Protein AF-A0A439RAI5-F1 (afdb_monomer_lite)

Foldseek 3Di:
DDAAQAQEEEEAQCCPPDVLNVVVQVVVVVRHHYHYAHPVDPCSVVVLLVSLQRHQEYEYEPPGPPDDDDDPVSVVSNVNHQWYFYADPSHRDDIDGPVND

Secondary structure (DSSP, 8-state):
----S--EEEEES-TTT-HHHHHHHHHHHTTS-EEEEETTSTTHHHHHHHHHTT-SEEEE-TTPSSPPP--HHHHTT-TT--EEEEEETTEEEEEEEGGG-

pLDDT: mean 76.21, std 13.51, range [43.31, 91.44]

Radius of gyration: 12.63 Å; chains: 1; bounding box: 34×32×28 Å

Structure (mmCIF, N/CA/C/O backbone):
data_AF-A0A439RAI5-F1
#
_entry.id   AF-A0A439RAI5-F1
#
loop_
_atom_site.group_PDB
_atom_site.id
_atom_site.type_symbol
_atom_site.label_atom_id
_atom_site.label_alt_id
_atom_site.label_comp_id
_atom_site.label_asym_id
_atom_site.label_entity_id
_atom_site.label_seq_id
_atom_site.pdbx_PDB_ins_code
_atom_site.Cartn_x
_atom_site.Cartn_y
_atom_site.Cartn_z
_atom_site.occupancy
_atom_site.B_iso_or_equiv
_atom_site.auth_seq_id
_atom_site.auth_comp_id
_atom_site.auth_asym_id
_atom_site.auth_atom_id
_atom_site.pdbx_PDB_model_num
ATOM 1 N N . MET A 1 1 ? -18.785 4.997 10.061 1.00 47.53 1 MET A N 1
ATOM 2 C CA . MET A 1 1 ? -17.720 5.087 11.084 1.00 47.53 1 MET A CA 1
ATOM 3 C C . MET A 1 1 ? -16.422 5.384 10.350 1.00 47.53 1 MET A C 1
ATOM 5 O O . MET A 1 1 ? -16.119 4.658 9.415 1.00 47.53 1 MET A O 1
ATOM 9 N N . VAL A 1 2 ? -15.729 6.482 10.664 1.00 58.00 2 VAL A N 1
ATOM 10 C CA . VAL A 1 2 ? -14.431 6.801 10.037 1.00 58.00 2 VAL A CA 1
ATOM 11 C C . VAL A 1 2 ? -13.365 5.999 10.777 1.00 58.00 2 VAL A C 1
ATOM 13 O O . VAL A 1 2 ? -13.327 6.063 12.002 1.00 58.00 2 VAL A O 1
ATOM 16 N N . ALA A 1 3 ? -12.566 5.204 10.063 1.00 64.81 3 ALA A N 1
ATOM 17 C CA . ALA A 1 3 ? -11.527 4.384 10.680 1.00 64.81 3 ALA A CA 1
ATOM 18 C C . ALA A 1 3 ? -10.440 5.261 11.331 1.00 64.81 3 ALA A C 1
ATOM 20 O O . ALA A 1 3 ? -10.061 6.294 10.774 1.00 64.81 3 ALA A O 1
ATOM 21 N N . SER A 1 4 ? -9.956 4.828 12.495 1.00 70.69 4 SER A N 1
ATOM 22 C CA . SER A 1 4 ? -8.907 5.479 13.290 1.00 70.69 4 SER A CA 1
ATOM 23 C C . SER A 1 4 ? -7.797 4.470 13.582 1.00 70.69 4 SER A C 1
ATOM 25 O O . SER A 1 4 ? -8.082 3.277 13.675 1.00 70.69 4 SER A O 1
ATOM 27 N N . ASN A 1 5 ? -6.567 4.948 13.777 1.00 83.75 5 ASN A N 1
ATOM 28 C CA . ASN A 1 5 ? -5.348 4.147 13.956 1.00 83.75 5 ASN A CA 1
ATOM 29 C C . ASN A 1 5 ? -5.059 3.214 12.774 1.00 83.75 5 ASN A C 1
ATOM 31 O O . ASN A 1 5 ? -4.730 2.047 12.961 1.00 83.75 5 ASN A O 1
ATOM 35 N N . LEU A 1 6 ? -5.235 3.733 11.560 1.00 87.31 6 LEU A N 1
ATOM 36 C CA . LEU A 1 6 ? -5.062 2.968 10.336 1.00 87.31 6 LEU A CA 1
ATOM 37 C C . LEU A 1 6 ? -3.590 2.957 9.912 1.00 87.31 6 LEU A C 1
ATOM 39 O O . LEU A 1 6 ? -3.003 4.021 9.714 1.00 87.31 6 LEU A O 1
ATOM 43 N N . ASN A 1 7 ? -3.022 1.768 9.729 1.00 91.44 7 ASN A N 1
ATOM 44 C CA . ASN A 1 7 ? -1.677 1.584 9.195 1.00 91.44 7 ASN A CA 1
ATOM 45 C C . ASN A 1 7 ? -1.742 1.421 7.675 1.00 91.44 7 ASN A C 1
ATOM 47 O O . ASN A 1 7 ? -2.196 0.397 7.161 1.00 91.44 7 ASN A O 1
ATOM 51 N N . SER A 1 8 ? -1.307 2.446 6.950 1.00 89.69 8 SER A N 1
ATOM 52 C CA . SER A 1 8 ? -1.308 2.467 5.487 1.00 89.69 8 SER A CA 1
ATOM 53 C C . SER A 1 8 ? 0.097 2.284 4.939 1.00 89.69 8 SER A C 1
ATOM 55 O O . SER A 1 8 ? 1.027 2.959 5.374 1.00 89.69 8 SER A O 1
ATOM 57 N N . VAL A 1 9 ? 0.239 1.451 3.915 1.00 90.12 9 VAL A N 1
ATOM 58 C CA . VAL A 1 9 ? 1.451 1.375 3.095 1.00 90.12 9 VAL A CA 1
ATOM 59 C C . VAL A 1 9 ? 1.132 1.918 1.712 1.00 90.12 9 VAL A C 1
ATOM 61 O O . VAL A 1 9 ? 0.154 1.510 1.094 1.00 90.12 9 VAL A O 1
ATOM 64 N N . ILE A 1 10 ? 1.951 2.839 1.219 1.00 87.44 10 ILE A N 1
ATOM 65 C CA . ILE A 1 10 ? 1.876 3.373 -0.139 1.00 87.44 10 ILE A CA 1
ATOM 66 C C . ILE A 1 10 ? 3.121 2.918 -0.884 1.00 87.44 10 ILE A C 1
ATOM 68 O O . ILE A 1 10 ? 4.236 3.212 -0.465 1.00 87.44 10 ILE A O 1
ATOM 72 N N . LEU A 1 11 ? 2.936 2.237 -2.005 1.00 86.62 11 LEU A N 1
ATOM 73 C CA . LEU A 1 11 ? 4.003 1.777 -2.878 1.00 86.62 11 LEU A CA 1
ATOM 74 C C . LEU A 1 11 ? 3.985 2.603 -4.163 1.00 86.62 11 LEU A C 1
ATOM 76 O O . LEU A 1 11 ? 2.975 2.620 -4.873 1.00 86.62 11 LEU A O 1
ATOM 80 N N . SER A 1 12 ? 5.082 3.310 -4.448 1.00 82.56 12 SER A N 1
ATOM 81 C CA . SER A 1 12 ? 5.174 4.142 -5.647 1.00 82.56 12 SER A CA 1
ATOM 82 C C . SER A 1 12 ? 6.578 4.266 -6.211 1.00 82.56 12 SER A C 1
ATOM 84 O O . SER A 1 12 ? 7.551 4.344 -5.475 1.00 82.56 12 SER A O 1
ATOM 86 N N . ASP A 1 13 ? 6.705 4.343 -7.529 1.00 79.69 13 ASP A N 1
ATOM 87 C CA . ASP A 1 13 ? 7.952 4.664 -8.234 1.00 79.69 13 ASP A CA 1
ATOM 88 C C . ASP A 1 13 ? 8.257 6.171 -8.255 1.00 79.69 13 ASP A C 1
ATOM 90 O O . ASP A 1 13 ? 9.371 6.583 -8.585 1.00 79.69 13 ASP A O 1
ATOM 94 N N . HIS A 1 14 ? 7.291 6.997 -7.853 1.00 74.38 14 HIS A N 1
ATOM 95 C CA . HIS A 1 14 ? 7.317 8.452 -7.941 1.00 74.38 14 HIS A CA 1
ATOM 96 C C . HIS A 1 14 ? 6.698 9.155 -6.710 1.00 74.38 14 HIS A C 1
ATOM 98 O O . HIS A 1 14 ? 5.943 10.124 -6.862 1.00 74.38 14 HIS A O 1
ATOM 104 N N . PRO A 1 15 ? 7.038 8.748 -5.468 1.00 63.56 15 PRO A N 1
ATOM 105 C CA . PRO A 1 15 ? 6.298 9.151 -4.267 1.00 63.56 15 PRO A CA 1
ATOM 106 C C . PRO A 1 15 ? 6.315 10.664 -3.989 1.00 63.56 15 PRO A C 1
ATOM 108 O O . PRO A 1 15 ? 5.394 11.193 -3.373 1.00 63.56 15 PRO A O 1
ATOM 111 N N . LEU A 1 16 ? 7.340 11.383 -4.464 1.00 62.66 16 LEU A N 1
ATOM 112 C CA . LEU A 1 16 ? 7.512 12.824 -4.232 1.00 62.66 16 LEU A CA 1
ATOM 113 C C . LEU A 1 16 ? 7.091 13.709 -5.414 1.00 62.66 16 LEU A C 1
ATOM 115 O O . LEU A 1 16 ? 6.916 14.916 -5.235 1.00 62.66 16 LEU A O 1
ATOM 119 N N . SER A 1 17 ? 6.939 13.143 -6.613 1.00 61.56 17 SER A N 1
ATOM 120 C CA . SER A 1 17 ? 6.614 13.906 -7.828 1.00 61.56 17 SER A CA 1
ATOM 121 C C . SER A 1 17 ? 5.115 14.013 -8.097 1.00 61.56 17 SER A C 1
ATOM 123 O O . SER A 1 17 ? 4.702 14.863 -8.880 1.00 61.56 17 SER A O 1
ATOM 125 N N . LEU A 1 18 ? 4.292 13.194 -7.438 1.00 66.06 18 LEU A N 1
ATOM 126 C CA . LEU A 1 18 ? 2.843 13.209 -7.612 1.00 66.06 18 LEU A CA 1
ATOM 127 C C . LEU A 1 18 ? 2.174 13.879 -6.406 1.00 66.06 18 LEU A C 1
ATOM 129 O O . LEU A 1 18 ? 2.029 13.285 -5.340 1.00 66.06 18 LEU A O 1
ATOM 133 N N . GLU A 1 19 ? 1.722 15.123 -6.587 1.00 68.00 19 GLU A N 1
ATOM 134 C CA . GLU A 1 19 ? 0.997 15.905 -5.566 1.00 68.00 19 GLU A CA 1
ATOM 135 C C . GLU A 1 19 ? -0.210 15.158 -4.973 1.00 68.00 19 GLU A C 1
ATOM 137 O O . GLU A 1 19 ? -0.555 15.330 -3.806 1.00 68.00 19 GLU A O 1
ATOM 142 N N . TRP A 1 20 ? -0.832 14.273 -5.749 1.00 64.75 20 TRP A N 1
ATOM 143 C CA . TRP A 1 20 ? -1.944 13.441 -5.296 1.00 64.75 20 TRP A CA 1
ATOM 144 C C . TRP A 1 20 ? -1.524 12.364 -4.296 1.00 64.75 20 TRP A C 1
ATOM 146 O O . TRP A 1 20 ? -2.264 12.121 -3.346 1.00 64.75 20 TRP A O 1
ATOM 156 N N . ILE A 1 21 ? -0.333 11.772 -4.455 1.00 70.12 21 ILE A N 1
ATOM 157 C CA . ILE A 1 21 ? 0.216 10.819 -3.481 1.00 70.12 21 ILE A CA 1
ATOM 158 C C . ILE A 1 21 ? 0.481 11.540 -2.163 1.00 70.12 21 ILE A C 1
ATOM 160 O O . ILE A 1 21 ? 0.066 11.051 -1.119 1.00 70.12 21 ILE A O 1
ATOM 164 N N . LYS A 1 22 ? 1.056 12.749 -2.207 1.00 72.81 22 LYS A N 1
ATOM 165 C CA . LYS A 1 22 ? 1.258 13.573 -1.003 1.00 72.81 22 LYS A CA 1
ATOM 166 C C . LYS A 1 22 ? -0.057 13.916 -0.312 1.00 72.81 22 LYS A C 1
ATOM 168 O O . LYS A 1 22 ? -0.162 13.794 0.901 1.00 72.81 22 LYS A O 1
ATOM 173 N N . ARG A 1 23 ? -1.075 14.328 -1.074 1.00 73.88 23 ARG A N 1
ATOM 174 C CA . ARG A 1 23 ? -2.407 14.645 -0.529 1.00 73.88 23 ARG A CA 1
ATOM 175 C C . ARG A 1 23 ? -3.098 13.416 0.059 1.00 73.88 23 ARG A C 1
ATOM 177 O O . ARG A 1 23 ? -3.708 13.520 1.118 1.00 73.88 23 ARG A O 1
ATOM 184 N N . GLY A 1 24 ? -3.001 12.270 -0.615 1.00 76.94 24 GLY A N 1
ATOM 185 C CA . GLY A 1 24 ? -3.526 10.996 -0.130 1.00 76.94 24 GLY A CA 1
ATOM 186 C C . GLY A 1 24 ? -2.824 10.541 1.147 1.00 76.94 24 GLY A C 1
ATOM 187 O O . GLY A 1 24 ? -3.495 10.233 2.126 1.00 76.94 24 GLY A O 1
ATOM 188 N N . ALA A 1 25 ? -1.491 10.585 1.167 1.00 77.12 25 ALA A N 1
ATOM 189 C CA . ALA A 1 25 ? -0.681 10.283 2.343 1.00 77.12 25 ALA A CA 1
ATOM 190 C C . ALA A 1 25 ? -1.032 11.207 3.515 1.00 77.12 25 ALA A C 1
ATOM 192 O O . ALA A 1 25 ? -1.384 10.713 4.577 1.00 77.12 25 ALA A O 1
ATOM 193 N N . ALA A 1 26 ? -1.076 12.526 3.299 1.00 80.69 26 ALA A N 1
ATOM 194 C CA . ALA A 1 26 ? -1.443 13.492 4.336 1.00 80.69 26 ALA A CA 1
ATOM 195 C C . ALA A 1 26 ? -2.843 13.229 4.914 1.00 80.69 26 ALA A C 1
ATOM 197 O O . ALA A 1 26 ? -3.062 13.371 6.115 1.00 80.69 26 ALA A O 1
ATOM 198 N N . LEU A 1 27 ? -3.805 12.815 4.080 1.00 81.56 27 LEU A N 1
ATOM 199 C CA . LEU A 1 27 ? -5.132 12.426 4.556 1.00 81.56 27 LEU A CA 1
ATOM 200 C C . LEU A 1 27 ? -5.071 11.172 5.439 1.00 81.56 27 LEU A C 1
ATOM 202 O O . LEU A 1 27 ? -5.721 11.142 6.485 1.00 81.56 27 LEU A O 1
ATOM 206 N N . LEU A 1 28 ? -4.311 10.153 5.037 1.00 82.12 28 LEU A N 1
ATOM 207 C CA . LEU A 1 28 ? -4.157 8.900 5.783 1.00 82.12 28 LEU A CA 1
ATOM 208 C C . LEU A 1 28 ? -3.371 9.093 7.084 1.00 82.12 28 LEU A C 1
ATOM 210 O O . LEU A 1 28 ? -3.727 8.498 8.097 1.00 82.12 28 LEU A O 1
ATOM 214 N N . GLU A 1 29 ? -2.400 10.002 7.103 1.00 84.25 29 GLU A N 1
ATOM 215 C CA . GLU A 1 29 ? -1.684 10.430 8.309 1.00 84.25 29 GLU A CA 1
ATOM 216 C C . GLU A 1 29 ? -2.631 11.040 9.354 1.00 84.25 29 GLU A C 1
ATOM 218 O O . GLU A 1 29 ? -2.436 10.854 10.552 1.00 84.25 29 GLU A O 1
ATOM 223 N N . THR A 1 30 ? -3.734 11.684 8.940 1.00 83.94 30 THR A N 1
ATOM 224 C CA . THR A 1 30 ? -4.773 12.125 9.899 1.00 83.94 30 THR A CA 1
ATOM 225 C C . THR A 1 30 ? -5.557 10.969 10.532 1.00 83.94 30 THR A C 1
ATOM 227 O O . THR A 1 30 ? -6.332 11.192 11.466 1.00 83.94 30 THR A O 1
ATOM 230 N N . LYS A 1 31 ? -5.423 9.749 9.997 1.00 85.12 31 LYS A N 1
ATOM 231 C CA . LYS A 1 31 ? -6.140 8.539 10.426 1.00 85.12 31 LYS A CA 1
ATOM 232 C C . LYS A 1 31 ? -5.237 7.514 11.099 1.00 85.12 31 LYS A C 1
ATOM 234 O O . LYS A 1 31 ? -5.775 6.617 11.742 1.00 85.12 31 LYS A O 1
ATOM 239 N N . GLY A 1 32 ? -3.917 7.641 11.000 1.00 88.12 32 GLY A N 1
ATOM 240 C CA . GLY A 1 32 ? -2.954 6.732 11.611 1.00 88.12 32 GLY A CA 1
ATOM 241 C C . GLY A 1 32 ? -1.567 6.862 10.989 1.00 88.12 32 GLY A C 1
ATOM 242 O O . GLY A 1 32 ? -1.165 7.941 10.561 1.00 88.12 32 GLY A O 1
ATOM 243 N N . THR A 1 33 ? -0.822 5.762 10.955 1.00 89.62 33 THR A N 1
ATOM 244 C CA . THR A 1 33 ? 0.538 5.737 10.414 1.00 89.62 33 THR A CA 1
ATOM 245 C C . THR A 1 33 ? 0.506 5.461 8.916 1.00 89.62 33 THR A C 1
ATOM 247 O O . THR A 1 33 ? -0.166 4.541 8.461 1.00 89.62 33 THR A O 1
ATOM 250 N N . THR A 1 34 ? 1.260 6.240 8.140 1.00 88.94 34 THR A N 1
ATOM 251 C CA . THR A 1 34 ? 1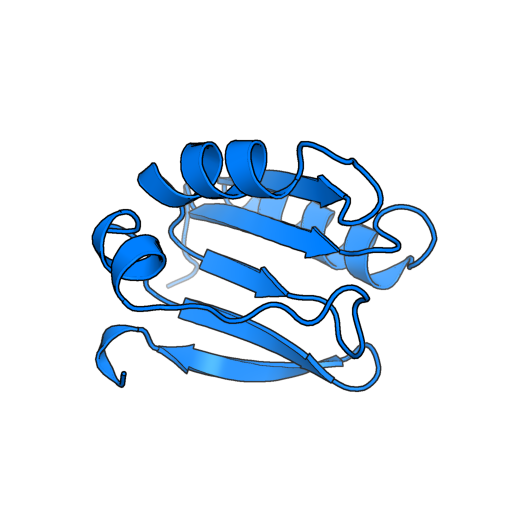.428 6.013 6.701 1.00 88.94 34 THR A CA 1
ATOM 252 C C . THR A 1 34 ? 2.902 5.819 6.372 1.00 88.94 34 THR A C 1
ATOM 254 O O . THR A 1 34 ? 3.729 6.678 6.668 1.00 88.94 34 THR A O 1
ATOM 257 N N . THR A 1 35 ? 3.231 4.701 5.733 1.00 90.00 35 THR A N 1
ATOM 258 C CA . THR A 1 35 ? 4.576 4.384 5.248 1.00 90.00 35 THR A CA 1
ATOM 259 C C . THR A 1 35 ? 4.582 4.463 3.731 1.00 90.00 35 THR A C 1
ATOM 261 O O . THR A 1 35 ? 3.842 3.741 3.071 1.00 90.00 35 THR A O 1
ATOM 264 N N . THR A 1 36 ? 5.420 5.329 3.162 1.00 87.62 36 THR A N 1
ATOM 265 C CA . THR A 1 36 ? 5.579 5.431 1.705 1.00 87.62 36 THR A CA 1
ATOM 266 C C . THR A 1 36 ? 6.887 4.778 1.278 1.00 87.62 36 THR A C 1
ATOM 268 O O . THR A 1 36 ? 7.955 5.188 1.725 1.00 87.62 36 THR A O 1
ATOM 271 N N . ILE A 1 37 ? 6.802 3.782 0.400 1.00 88.50 37 ILE A N 1
ATOM 272 C CA . ILE A 1 37 ? 7.922 2.993 -0.110 1.00 88.50 37 ILE A CA 1
ATOM 273 C C . ILE A 1 37 ? 8.159 3.364 -1.571 1.00 88.50 37 ILE A C 1
ATOM 275 O O . ILE A 1 37 ? 7.239 3.356 -2.394 1.00 88.50 37 ILE A O 1
ATOM 279 N N . SER A 1 38 ? 9.413 3.682 -1.889 1.00 86.81 38 SER A N 1
ATOM 280 C CA . SER A 1 38 ? 9.838 4.019 -3.245 1.00 86.81 38 SER A CA 1
ATOM 281 C C . SER A 1 38 ? 10.255 2.768 -4.013 1.00 86.81 38 SER A C 1
ATOM 283 O O . SER A 1 38 ? 11.225 2.121 -3.634 1.00 86.81 38 SER A O 1
ATOM 285 N N . LEU A 1 39 ? 9.617 2.471 -5.144 1.00 85.38 39 LEU A N 1
ATOM 286 C CA . LEU A 1 39 ? 9.993 1.352 -6.024 1.00 85.38 39 LEU A CA 1
ATOM 287 C C . LEU A 1 39 ? 11.333 1.554 -6.736 1.00 85.38 39 LEU A C 1
ATOM 289 O O . LEU A 1 39 ? 11.920 0.606 -7.250 1.00 85.38 39 LEU A O 1
ATOM 293 N N . ARG A 1 40 ? 11.851 2.786 -6.736 1.00 84.12 40 ARG A N 1
ATOM 294 C CA . ARG A 1 40 ? 13.208 3.083 -7.213 1.00 84.12 40 ARG A CA 1
ATOM 295 C C . ARG A 1 40 ? 14.285 2.638 -6.226 1.00 84.12 40 ARG A C 1
ATOM 297 O O . ARG A 1 40 ? 15.457 2.619 -6.592 1.00 84.12 40 ARG A O 1
ATOM 304 N N . ASN A 1 41 ? 13.915 2.339 -4.981 1.00 84.94 41 ASN A N 1
ATOM 305 C CA . ASN A 1 41 ? 14.846 1.852 -3.977 1.00 84.94 41 ASN A CA 1
ATOM 306 C C . ASN A 1 41 ? 15.121 0.355 -4.207 1.00 84.94 41 ASN A C 1
ATOM 308 O O . ASN A 1 41 ? 14.174 -0.420 -4.163 1.00 84.94 41 ASN A O 1
ATOM 312 N N . PRO A 1 42 ? 16.373 -0.098 -4.399 1.00 86.88 42 PRO A N 1
ATOM 313 C CA . PRO A 1 42 ? 16.676 -1.519 -4.586 1.00 86.88 42 PRO A CA 1
ATOM 314 C C . PRO A 1 42 ? 16.161 -2.436 -3.463 1.00 86.88 42 PRO A C 1
ATOM 316 O O . PRO A 1 42 ? 15.865 -3.598 -3.728 1.00 86.88 42 PRO A O 1
ATOM 319 N N . SER A 1 43 ? 16.021 -1.922 -2.235 1.00 90.38 43 SER A N 1
ATOM 320 C CA . SER A 1 43 ? 15.495 -2.656 -1.073 1.00 90.38 43 SER A CA 1
ATOM 321 C C . SER A 1 43 ? 13.976 -2.558 -0.896 1.00 90.38 43 SER A C 1
ATOM 323 O O .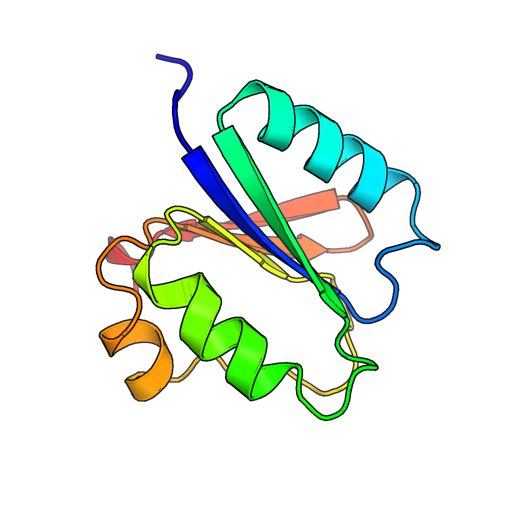 SER A 1 43 ? 13.458 -3.001 0.130 1.00 90.38 43 SER A O 1
ATO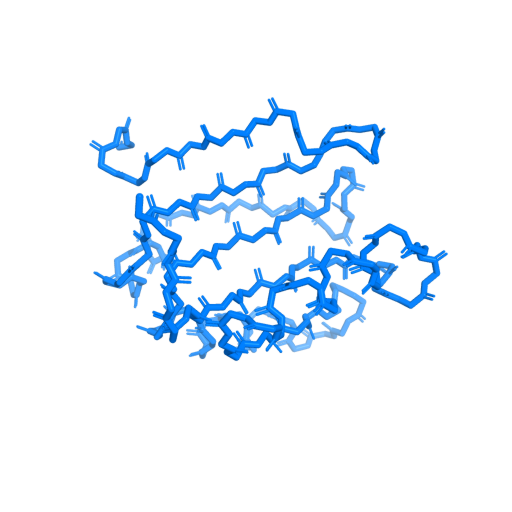M 325 N N . TRP A 1 44 ? 13.234 -2.011 -1.870 1.00 89.06 44 TRP A N 1
ATOM 326 C CA . TRP A 1 44 ? 11.789 -1.766 -1.737 1.0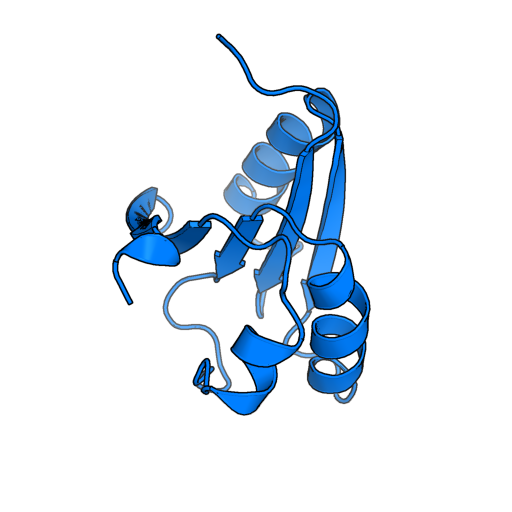0 89.06 44 TRP A CA 1
ATOM 327 C C . TRP A 1 44 ? 11.004 -3.017 -1.331 1.00 89.06 44 TRP A C 1
ATOM 329 O O . TRP A 1 44 ? 10.018 -2.921 -0.605 1.00 89.06 44 TRP A O 1
ATOM 339 N N . ARG A 1 45 ? 11.434 -4.198 -1.793 1.00 87.94 45 ARG A N 1
ATOM 340 C CA . ARG A 1 45 ? 10.742 -5.461 -1.524 1.00 87.94 45 ARG A CA 1
ATOM 341 C C . ARG A 1 45 ? 10.870 -5.872 -0.059 1.00 87.94 45 ARG A C 1
ATOM 343 O O . ARG A 1 45 ? 9.880 -6.296 0.528 1.00 87.94 45 ARG A O 1
ATOM 350 N N . ASP A 1 46 ? 12.046 -5.700 0.538 1.00 90.12 46 ASP A N 1
ATOM 351 C CA . ASP A 1 46 ? 12.272 -5.998 1.956 1.00 90.12 46 ASP A CA 1
ATOM 352 C C . ASP A 1 46 ? 11.539 -4.994 2.854 1.00 90.12 46 ASP A C 1
ATOM 354 O O . ASP A 1 46 ? 10.910 -5.379 3.841 1.00 90.12 46 ASP A O 1
ATOM 358 N N . GLU A 1 47 ? 11.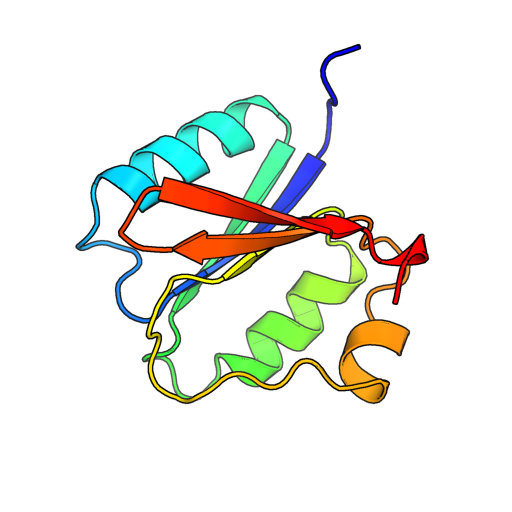541 -3.713 2.471 1.00 91.38 47 GLU A N 1
ATOM 359 C CA . GLU A 1 47 ? 10.757 -2.668 3.142 1.00 91.38 47 GLU A CA 1
ATOM 360 C C . GLU A 1 47 ? 9.259 -2.968 3.094 1.00 91.38 47 GLU A C 1
ATOM 362 O O . GLU A 1 47 ? 8.576 -2.854 4.112 1.00 91.38 47 GLU A O 1
ATOM 367 N N . LEU A 1 48 ? 8.755 -3.405 1.937 1.00 90.00 48 LEU A N 1
ATOM 368 C CA . LEU A 1 48 ? 7.356 -3.780 1.766 1.00 90.00 48 LEU A CA 1
ATOM 369 C C . LEU A 1 48 ? 7.002 -4.975 2.649 1.00 90.00 48 LEU A C 1
ATOM 371 O O . LEU A 1 48 ? 6.005 -4.926 3.361 1.00 90.00 48 LEU A O 1
ATOM 375 N N . LEU A 1 49 ? 7.826 -6.026 2.644 1.00 89.19 49 LEU A N 1
ATOM 376 C CA . LEU A 1 49 ? 7.600 -7.213 3.472 1.00 89.19 49 LEU A CA 1
ATOM 377 C C . LEU A 1 49 ? 7.581 -6.882 4.967 1.00 89.19 49 LEU A C 1
ATOM 379 O O . LEU A 1 49 ? 6.779 -7.456 5.698 1.00 89.19 49 LEU A O 1
ATOM 383 N N . SER A 1 50 ? 8.443 -5.967 5.412 1.00 90.62 50 SER A N 1
ATOM 384 C CA . SER A 1 50 ? 8.472 -5.498 6.800 1.00 90.62 50 SER A CA 1
ATOM 385 C C . SER A 1 50 ? 7.223 -4.680 7.147 1.00 90.62 50 SER A C 1
ATOM 387 O O . SER A 1 50 ? 6.565 -4.939 8.151 1.00 90.62 50 SER A O 1
ATOM 389 N N . ALA A 1 51 ? 6.848 -3.732 6.284 1.00 91.06 51 ALA A N 1
ATOM 390 C CA . ALA A 1 51 ? 5.713 -2.843 6.521 1.00 91.06 51 ALA A CA 1
ATOM 391 C C . ALA A 1 51 ? 4.353 -3.562 6.447 1.00 91.06 51 ALA A C 1
ATOM 393 O O . ALA A 1 51 ? 3.412 -3.173 7.137 1.00 91.06 51 ALA A O 1
ATOM 394 N N . LEU A 1 52 ? 4.240 -4.616 5.632 1.00 89.62 52 LEU A N 1
ATOM 395 C CA . LEU A 1 52 ? 2.989 -5.353 5.435 1.00 89.62 52 LEU A CA 1
ATOM 396 C C . LEU A 1 52 ? 2.517 -6.134 6.661 1.00 89.62 52 LEU A C 1
ATOM 398 O O . LEU A 1 52 ? 1.318 -6.376 6.770 1.00 89.62 52 LEU A O 1
ATOM 402 N N . VAL A 1 53 ? 3.418 -6.495 7.580 1.00 90.19 53 VAL A N 1
ATOM 403 C CA . VAL A 1 53 ? 3.078 -7.262 8.795 1.00 90.19 53 VAL A CA 1
ATOM 404 C C . VAL A 1 53 ? 1.968 -6.576 9.596 1.00 90.19 53 VAL A C 1
ATOM 406 O O . VAL A 1 53 ? 1.045 -7.234 10.076 1.00 90.19 53 VAL A O 1
ATOM 409 N N . ASP A 1 54 ? 2.030 -5.247 9.674 1.00 90.25 54 ASP A N 1
ATOM 410 C CA . ASP A 1 54 ? 1.115 -4.424 10.463 1.00 90.25 54 ASP A CA 1
ATOM 411 C C . ASP A 1 54 ? 0.180 -3.551 9.615 1.00 90.25 54 ASP A C 1
ATOM 413 O O . ASP A 1 54 ? -0.564 -2.737 10.172 1.00 90.25 54 ASP A O 1
ATOM 417 N N . ALA A 1 55 ? 0.211 -3.692 8.287 1.00 90.94 55 ALA A N 1
ATOM 418 C CA . ALA A 1 55 ? -0.569 -2.866 7.374 1.00 90.94 55 ALA A CA 1
ATOM 419 C C . ALA A 1 55 ? -2.050 -3.264 7.380 1.00 90.94 55 ALA A C 1
ATOM 421 O O . ALA A 1 55 ? -2.393 -4.425 7.174 1.00 90.94 55 ALA A O 1
ATOM 422 N N . ASP A 1 56 ? -2.940 -2.285 7.545 1.00 90.00 56 ASP A N 1
ATOM 423 C CA . ASP A 1 56 ? -4.380 -2.466 7.351 1.00 90.00 56 ASP A CA 1
ATOM 424 C C . ASP A 1 56 ? -4.775 -2.222 5.881 1.00 90.00 56 ASP A C 1
ATOM 426 O O . ASP A 1 56 ? -5.732 -2.822 5.381 1.00 90.00 56 ASP A O 1
ATOM 430 N N . ILE A 1 57 ? -4.047 -1.339 5.180 1.00 88.50 57 ILE A N 1
ATOM 431 C CA . ILE A 1 57 ? -4.283 -0.984 3.773 1.00 88.50 57 ILE A CA 1
ATOM 432 C C . ILE A 1 57 ? -2.956 -0.901 3.011 1.00 88.50 57 ILE A C 1
ATOM 434 O O . ILE A 1 57 ? -2.004 -0.272 3.472 1.00 88.50 57 ILE A O 1
ATOM 438 N N . LEU A 1 58 ? -2.934 -1.463 1.801 1.00 88.38 58 LEU A N 1
ATOM 439 C CA . LEU A 1 58 ? -1.866 -1.284 0.819 1.00 88.38 58 LEU A CA 1
ATOM 440 C C . LEU A 1 58 ? -2.401 -0.477 -0.364 1.00 88.38 58 LEU A C 1
ATOM 442 O O . LEU A 1 58 ? -3.412 -0.839 -0.959 1.00 88.38 58 LEU A O 1
ATOM 446 N N . LEU A 1 59 ? -1.717 0.600 -0.728 1.00 84.75 59 LEU A N 1
ATOM 447 C CA . LEU A 1 59 ? -2.024 1.427 -1.888 1.00 84.75 59 LEU A CA 1
ATOM 448 C C . LEU A 1 59 ? -0.878 1.336 -2.891 1.00 84.75 59 LEU A C 1
ATOM 450 O O . LEU A 1 59 ? 0.268 1.600 -2.540 1.00 84.75 59 LEU A O 1
ATOM 454 N N . VAL A 1 60 ? -1.184 0.995 -4.139 1.00 81.38 60 VAL A N 1
ATOM 455 C CA . VAL A 1 60 ? -0.191 0.841 -5.210 1.00 81.38 60 VAL A CA 1
ATOM 456 C C . VAL A 1 60 ? -0.438 1.889 -6.298 1.00 81.38 60 VAL A C 1
ATOM 458 O O . VAL A 1 60 ? -1.578 2.072 -6.752 1.00 81.38 60 VAL A O 1
ATOM 461 N N . SER A 1 61 ? 0.612 2.613 -6.708 1.00 74.50 61 SER A N 1
ATOM 462 C CA . SER A 1 61 ? 0.499 3.575 -7.814 1.00 74.50 61 SER A CA 1
ATOM 463 C C . SER A 1 61 ? 0.244 2.885 -9.167 1.00 74.50 61 SER A C 1
ATOM 465 O O . SER A 1 61 ? 0.650 1.732 -9.354 1.00 74.50 61 SER A O 1
ATOM 467 N N . PRO A 1 62 ? -0.427 3.549 -10.128 1.00 62.84 62 PRO A N 1
ATOM 468 C CA . PRO A 1 62 ? -0.703 2.960 -11.431 1.00 62.84 62 PRO A CA 1
ATOM 469 C C . PRO A 1 62 ? 0.588 2.895 -12.245 1.00 62.84 62 PRO A C 1
ATOM 471 O O . PRO A 1 62 ? 1.423 3.788 -12.125 1.00 62.84 62 PRO A O 1
ATOM 474 N N . TRP A 1 63 ? 0.713 1.903 -13.131 1.00 61.88 63 TRP A N 1
ATOM 475 C CA . TRP A 1 63 ? 1.816 1.827 -14.110 1.00 61.88 63 TRP A CA 1
ATOM 476 C C . TRP A 1 63 ? 3.215 1.902 -13.490 1.00 61.88 63 TRP A C 1
ATOM 478 O O . TRP A 1 63 ? 4.175 2.303 -14.145 1.00 61.88 63 TRP A O 1
ATOM 488 N N . SER A 1 64 ? 3.307 1.522 -12.218 1.00 64.81 64 SER A N 1
ATOM 489 C CA . SER A 1 64 ? 4.551 1.540 -11.479 1.00 64.81 64 SER A CA 1
ATOM 490 C C . SER A 1 64 ? 5.508 0.526 -12.078 1.00 64.81 64 SER A C 1
ATOM 492 O O . SER A 1 64 ? 5.138 -0.634 -12.252 1.00 64.81 64 SER A O 1
ATOM 494 N N . LEU A 1 65 ? 6.739 0.948 -12.352 1.00 62.97 65 LEU A N 1
ATOM 495 C CA . LEU A 1 65 ? 7.820 0.028 -12.682 1.00 62.97 65 LEU A CA 1
ATOM 496 C C . LEU A 1 65 ? 8.717 -0.174 -11.451 1.00 62.97 65 LEU A C 1
ATOM 498 O O . LEU A 1 65 ? 9.099 0.811 -10.811 1.00 62.97 65 LEU A O 1
ATOM 502 N N . PRO A 1 66 ? 9.097 -1.424 -11.122 1.00 68.81 66 PRO A N 1
ATOM 503 C CA . PRO A 1 66 ? 8.767 -2.674 -11.822 1.00 68.81 66 PRO A CA 1
ATOM 504 C C . PRO A 1 66 ? 7.319 -3.144 -11.589 1.00 68.81 66 PRO A C 1
ATOM 506 O O . PRO A 1 66 ? 6.693 -2.732 -10.616 1.00 68.81 66 PRO A O 1
ATOM 509 N N . ASP A 1 67 ? 6.830 -4.054 -12.444 1.00 69.00 67 ASP A N 1
ATOM 510 C CA . ASP A 1 67 ? 5.547 -4.737 -12.233 1.00 69.00 67 ASP A CA 1
ATOM 511 C C . ASP A 1 67 ? 5.531 -5.424 -10.861 1.00 69.00 67 ASP A C 1
ATOM 513 O O . ASP A 1 67 ? 6.402 -6.236 -10.526 1.00 69.00 67 ASP A O 1
ATOM 517 N N . ILE A 1 68 ? 4.517 -5.107 -10.059 1.00 72.94 68 ILE A N 1
ATOM 518 C CA . ILE A 1 68 ? 4.340 -5.676 -8.725 1.00 72.94 68 ILE A CA 1
ATOM 519 C C . ILE A 1 68 ? 3.312 -6.793 -8.816 1.00 72.94 68 ILE A C 1
ATOM 521 O O . ILE A 1 68 ? 2.138 -6.558 -9.090 1.00 72.94 68 ILE A O 1
ATOM 525 N N . THR A 1 69 ? 3.750 -8.016 -8.533 1.00 75.25 69 THR A N 1
ATOM 526 C CA . THR A 1 69 ? 2.845 -9.145 -8.304 1.00 75.25 69 THR A CA 1
ATOM 527 C C . THR A 1 69 ? 2.686 -9.340 -6.802 1.00 75.25 69 THR A C 1
ATOM 529 O O . THR A 1 69 ? 3.676 -9.558 -6.101 1.00 75.25 69 THR A O 1
ATOM 532 N N . LEU A 1 70 ? 1.450 -9.244 -6.311 1.00 75.00 70 LEU A N 1
ATOM 533 C CA . LEU A 1 70 ? 1.097 -9.626 -4.946 1.00 75.00 70 LEU A CA 1
ATOM 534 C C . LEU A 1 70 ? 0.780 -11.124 -4.961 1.00 75.00 70 LEU A C 1
ATOM 536 O O . LEU A 1 70 ? -0.275 -11.530 -5.440 1.00 75.00 70 LEU A O 1
ATOM 540 N N . ASP A 1 71 ? 1.737 -11.936 -4.522 1.00 79.38 71 ASP A N 1
ATOM 541 C CA . ASP A 1 71 ? 1.602 -13.391 -4.442 1.00 79.38 71 ASP A CA 1
ATOM 542 C C . ASP A 1 71 ? 1.089 -13.845 -3.064 1.00 79.38 71 ASP A C 1
ATOM 544 O O . ASP A 1 71 ? 1.039 -13.069 -2.105 1.00 79.38 71 ASP A O 1
ATOM 548 N N . HIS A 1 72 ? 0.707 -15.122 -2.957 1.00 76.06 72 HIS A N 1
ATOM 549 C CA .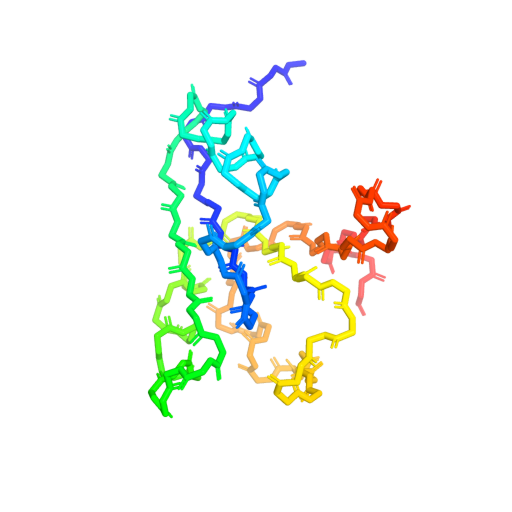 HIS A 1 72 ? 0.220 -15.695 -1.699 1.00 76.06 72 HIS A CA 1
ATOM 550 C C . HIS A 1 72 ? 1.236 -15.565 -0.561 1.00 76.06 72 HIS A C 1
ATOM 552 O O . HIS A 1 72 ? 0.856 -15.219 0.547 1.00 76.06 72 HIS A O 1
ATOM 558 N N . ALA A 1 73 ? 2.532 -15.750 -0.827 1.00 77.75 73 ALA A N 1
ATOM 559 C CA . ALA A 1 73 ? 3.560 -15.673 0.212 1.00 77.75 73 ALA A CA 1
ATOM 560 C C . ALA A 1 73 ? 3.663 -14.273 0.844 1.00 77.75 73 ALA A C 1
ATOM 562 O O . ALA A 1 73 ? 3.983 -14.139 2.029 1.00 77.75 73 ALA A O 1
ATOM 563 N N . LEU A 1 74 ? 3.409 -13.228 0.056 1.00 78.25 74 LEU A N 1
ATOM 564 C CA . LEU A 1 74 ? 3.366 -11.848 0.519 1.00 78.25 74 LEU A CA 1
ATOM 565 C C . LEU A 1 74 ? 2.061 -11.540 1.268 1.00 78.25 74 LEU A C 1
ATOM 567 O O . LEU A 1 74 ? 2.110 -10.878 2.305 1.00 78.25 74 LEU A O 1
ATOM 571 N N . LEU A 1 75 ? 0.923 -12.056 0.797 1.00 80.31 75 LEU A N 1
ATOM 572 C CA . LEU A 1 75 ? -0.375 -11.895 1.466 1.00 80.31 75 LEU A CA 1
ATOM 573 C C . LEU A 1 75 ? -0.461 -12.667 2.792 1.00 80.31 75 LEU A C 1
ATOM 575 O O . LEU A 1 75 ? -0.981 -12.129 3.765 1.00 80.31 75 LEU A O 1
ATOM 579 N N . ASP A 1 76 ? 0.137 -13.857 2.881 1.00 83.12 76 ASP A N 1
ATOM 580 C CA . ASP A 1 76 ? 0.183 -14.678 4.101 1.00 83.12 76 ASP A CA 1
ATOM 581 C C . ASP A 1 76 ? 0.884 -13.956 5.264 1.00 83.12 76 ASP A C 1
ATOM 583 O O . ASP A 1 76 ? 0.599 -14.196 6.438 1.00 83.12 76 ASP A O 1
ATOM 587 N N . ARG A 1 77 ? 1.810 -13.043 4.948 1.00 81.06 77 ARG A N 1
ATOM 588 C CA . ARG A 1 77 ? 2.511 -12.209 5.938 1.00 81.06 77 ARG A CA 1
ATOM 589 C C . ARG A 1 77 ? 1.716 -10.973 6.347 1.00 81.06 77 ARG A C 1
ATOM 591 O O . ARG A 1 77 ? 2.001 -10.392 7.391 1.00 81.06 77 ARG A O 1
ATOM 598 N N . ALA A 1 78 ? 0.719 -10.588 5.561 1.00 86.69 78 ALA A N 1
ATOM 599 C CA . ALA A 1 78 ? -0.074 -9.384 5.742 1.00 86.69 78 ALA A CA 1
ATOM 600 C C . ALA A 1 78 ? -1.385 -9.696 6.486 1.00 86.69 78 ALA A C 1
ATOM 602 O O . ALA A 1 78 ? -2.476 -9.381 6.023 1.00 86.69 78 ALA A O 1
ATOM 603 N N . SER A 1 79 ? -1.282 -10.326 7.664 1.00 85.00 79 SER A N 1
ATOM 604 C CA . SER A 1 79 ? -2.436 -10.869 8.413 1.00 85.00 79 SER A CA 1
ATOM 605 C C . SER A 1 79 ? -3.502 -9.834 8.809 1.00 85.00 79 SER A C 1
ATOM 607 O O . SER A 1 79 ? -4.630 -10.189 9.149 1.00 85.00 79 SER A O 1
ATOM 609 N N . ARG A 1 80 ? -3.142 -8.548 8.782 1.00 88.31 80 ARG A N 1
ATOM 610 C CA . ARG A 1 80 ? -4.018 -7.417 9.102 1.00 88.31 80 ARG A CA 1
ATOM 611 C C . ARG A 1 80 ? -4.548 -6.683 7.878 1.00 88.31 80 ARG A C 1
ATOM 613 O O . ARG A 1 80 ? -5.403 -5.810 8.038 1.00 88.31 80 ARG A O 1
ATOM 620 N N . LEU A 1 81 ? -4.061 -7.020 6.688 1.00 88.25 81 LEU A N 1
ATOM 621 C CA . LEU A 1 81 ? -4.373 -6.312 5.459 1.00 88.25 81 LEU A CA 1
ATOM 622 C C . LEU A 1 81 ? -5.823 -6.580 5.064 1.00 88.25 81 LEU A C 1
ATOM 624 O O . LEU A 1 81 ? -6.214 -7.713 4.813 1.00 88.25 81 LEU A O 1
ATOM 628 N N . LYS A 1 82 ? -6.630 -5.520 5.001 1.00 85.12 82 LYS A N 1
ATOM 629 C CA . LYS A 1 82 ? -8.069 -5.608 4.692 1.00 85.12 82 LYS A CA 1
ATOM 630 C C . LYS A 1 82 ? -8.386 -5.175 3.274 1.00 85.12 82 LYS A C 1
ATOM 632 O O . LYS A 1 82 ? -9.395 -5.595 2.705 1.00 85.12 82 LYS A O 1
ATOM 637 N N . ALA A 1 83 ? -7.555 -4.301 2.713 1.00 84.38 83 ALA A N 1
ATOM 638 C CA . ALA A 1 83 ? -7.784 -3.731 1.400 1.00 84.38 83 ALA A CA 1
ATOM 639 C C . ALA A 1 83 ? -6.477 -3.465 0.658 1.00 84.38 83 ALA A C 1
ATOM 641 O O . ALA A 1 83 ? -5.514 -2.934 1.218 1.00 84.38 83 ALA A O 1
ATOM 642 N N . ILE A 1 84 ? -6.506 -3.765 -0.636 1.00 82.81 84 ILE A N 1
ATOM 643 C CA . ILE A 1 84 ? -5.502 -3.340 -1.600 1.00 82.81 84 ILE A CA 1
ATOM 644 C C . ILE A 1 84 ? -6.185 -2.351 -2.541 1.00 82.81 84 ILE A C 1
ATOM 646 O O . ILE A 1 84 ? -7.144 -2.683 -3.241 1.00 82.81 84 ILE A O 1
ATOM 650 N N . GLY A 1 85 ? -5.720 -1.109 -2.519 1.00 77.88 85 GLY A N 1
ATOM 651 C CA . GLY A 1 85 ? -6.152 -0.064 -3.431 1.00 77.88 85 GLY A CA 1
ATOM 652 C C . GLY A 1 85 ? -5.146 0.090 -4.558 1.00 77.88 85 GLY A C 1
ATOM 653 O O . GLY A 1 85 ? -3.952 0.251 -4.314 1.00 77.88 85 GLY A O 1
ATOM 654 N N . VAL A 1 86 ? -5.626 0.100 -5.795 1.00 71.56 86 VAL A N 1
ATOM 655 C CA . VAL A 1 86 ? -4.815 0.503 -6.944 1.00 71.56 86 VAL A CA 1
ATOM 656 C C . VAL A 1 86 ? -5.339 1.847 -7.415 1.00 71.56 86 VAL A C 1
ATOM 658 O O . VAL A 1 86 ? -6.547 2.074 -7.540 1.00 71.56 86 VAL A O 1
ATOM 661 N N . THR A 1 87 ? -4.422 2.773 -7.644 1.00 59.69 87 THR A N 1
ATOM 662 C CA . THR A 1 87 ? -4.769 4.008 -8.345 1.00 59.69 87 THR A CA 1
ATOM 663 C C . THR A 1 87 ? -4.721 3.722 -9.843 1.00 59.69 87 THR A C 1
ATOM 665 O O . THR A 1 87 ? -3.815 3.041 -10.300 1.00 59.69 87 THR A O 1
ATOM 668 N N . TYR A 1 88 ? -5.698 4.195 -10.611 1.00 46.88 88 TYR A N 1
ATOM 669 C CA . TYR A 1 88 ? -5.701 4.180 -12.077 1.00 46.88 88 TYR A CA 1
ATOM 670 C C . TYR A 1 88 ? -5.835 5.631 -12.519 1.00 46.88 88 TYR A C 1
ATOM 672 O O . TYR A 1 88 ? -6.715 6.343 -12.034 1.00 46.88 88 TYR A O 1
ATOM 680 N N . ASP A 1 89 ? -4.944 6.100 -13.391 1.00 48.78 89 ASP A N 1
ATOM 681 C CA . ASP A 1 89 ? -5.003 7.467 -13.927 1.00 48.78 89 ASP A CA 1
ATOM 682 C C . ASP A 1 89 ? -5.046 8.573 -12.852 1.00 48.78 89 ASP A C 1
ATOM 684 O O . ASP A 1 89 ? -5.835 9.517 -12.906 1.00 48.78 89 ASP A O 1
ATOM 688 N N . ASN A 1 90 ? -4.212 8.437 -11.814 1.00 47.28 90 ASN A N 1
ATOM 689 C CA . ASN A 1 90 ? -4.149 9.369 -10.678 1.00 47.28 90 ASN A CA 1
ATOM 690 C C . ASN A 1 90 ? -5.470 9.516 -9.889 1.00 47.28 90 ASN A C 1
ATOM 692 O O . ASN A 1 90 ? -5.646 10.477 -9.137 1.00 47.28 90 ASN A O 1
ATOM 696 N N . ARG A 1 91 ? -6.397 8.560 -10.025 1.00 48.53 91 ARG A N 1
ATOM 697 C CA . ARG A 1 91 ? -7.633 8.450 -9.239 1.00 48.53 91 ARG A CA 1
ATOM 698 C C . ARG A 1 91 ? -7.646 7.092 -8.529 1.00 48.53 91 ARG A C 1
ATOM 700 O O . ARG A 1 91 ? -7.276 6.082 -9.118 1.00 48.53 91 ARG A O 1
ATOM 707 N N . PHE A 1 92 ? -8.059 7.038 -7.261 1.00 50.06 92 PHE A N 1
ATOM 708 C CA . PHE A 1 92 ? -8.329 5.758 -6.588 1.00 50.06 92 PHE A CA 1
ATOM 709 C C . PHE A 1 92 ? -9.559 5.131 -7.248 1.00 50.06 92 PHE A C 1
ATOM 711 O O . PHE A 1 92 ? -10.679 5.571 -6.997 1.00 50.06 92 PHE A O 1
ATOM 718 N N . SER A 1 93 ? -9.358 4.180 -8.156 1.00 43.31 93 SER A N 1
ATOM 719 C CA . SER A 1 93 ? -10.431 3.644 -9.001 1.00 43.31 93 SER A CA 1
ATOM 720 C C . SER A 1 93 ? -10.889 2.255 -8.576 1.00 43.31 93 SER A C 1
ATOM 722 O O . SER A 1 93 ? -12.025 1.888 -8.862 1.00 43.31 93 SER A O 1
ATOM 724 N N . SER A 1 94 ? -10.024 1.490 -7.904 1.00 50.78 94 SER A N 1
ATOM 725 C CA . SER A 1 94 ? -10.270 0.077 -7.629 1.00 50.78 94 SER A CA 1
ATOM 726 C C . SER A 1 94 ? -9.781 -0.290 -6.234 1.00 50.78 94 SER A C 1
ATOM 728 O O . SER A 1 94 ? -8.606 -0.118 -5.911 1.00 50.78 94 SER A O 1
ATOM 730 N N . PHE A 1 95 ? -10.697 -0.809 -5.421 1.00 57.16 95 PHE A N 1
ATOM 731 C CA . PHE A 1 95 ? -10.414 -1.398 -4.118 1.00 57.16 95 PHE A CA 1
ATOM 732 C C . PHE A 1 95 ? -10.750 -2.879 -4.195 1.00 57.16 95 PHE A C 1
ATOM 734 O O . PHE A 1 95 ? -11.876 -3.236 -4.537 1.00 57.16 95 PHE A O 1
ATOM 741 N N . VAL A 1 96 ? -9.784 -3.727 -3.869 1.00 58.66 96 VAL A N 1
ATOM 742 C CA . VAL A 1 96 ? -10.016 -5.155 -3.674 1.00 58.66 96 VAL A CA 1
ATOM 743 C C . VAL A 1 96 ? -9.939 -5.415 -2.178 1.00 58.66 96 VAL A C 1
ATOM 745 O O . VAL A 1 96 ? -8.932 -5.108 -1.537 1.00 58.66 96 VAL A O 1
ATOM 748 N N . SER A 1 97 ? -11.031 -5.915 -1.605 1.00 58.84 97 SER A N 1
ATOM 749 C CA . SER A 1 97 ? -11.000 -6.437 -0.241 1.00 58.84 97 SER A CA 1
ATOM 750 C C . SER A 1 97 ? -10.213 -7.741 -0.245 1.00 58.84 97 SER A C 1
ATOM 752 O O . SER A 1 97 ? -10.429 -8.568 -1.127 1.00 58.84 97 SER A O 1
ATOM 754 N N . VAL A 1 98 ? -9.312 -7.921 0.720 1.00 57.97 98 VAL A N 1
ATOM 755 C CA . VAL A 1 98 ? -8.516 -9.156 0.814 1.00 57.97 98 VAL A CA 1
ATOM 756 C C . VAL A 1 98 ? -9.408 -10.369 1.088 1.00 57.97 98 VAL A C 1
ATOM 758 O O . VAL A 1 98 ? -9.151 -11.425 0.535 1.00 57.97 98 VAL A O 1
ATOM 761 N N . ASP A 1 99 ? -10.520 -10.202 1.812 1.00 58.38 99 ASP A N 1
ATOM 762 C CA . ASP A 1 99 ? -11.512 -11.269 2.033 1.00 58.38 99 ASP A CA 1
ATOM 763 C C . ASP A 1 99 ? -12.197 -11.749 0.734 1.00 58.38 99 ASP A C 1
ATOM 765 O O . ASP A 1 99 ? -12.891 -12.765 0.733 1.00 58.38 99 ASP A O 1
ATOM 769 N N . ALA A 1 100 ? -12.059 -10.994 -0.362 1.00 50.50 100 ALA A N 1
ATOM 770 C CA . ALA A 1 100 ? -12.605 -11.323 -1.676 1.00 50.50 100 ALA A CA 1
ATOM 771 C C . ALA A 1 100 ? -11.567 -11.936 -2.643 1.00 50.50 100 ALA A C 1
ATOM 773 O O . ALA A 1 100 ? -11.920 -12.185 -3.799 1.00 50.50 100 ALA A O 1
ATOM 774 N N . LEU A 1 101 ? -10.318 -12.134 -2.199 1.00 52.94 101 LEU A N 1
ATOM 775 C CA . LEU A 1 101 ? -9.225 -12.797 -2.930 1.00 52.94 101 LEU A CA 1
ATOM 776 C C . LEU A 1 101 ? -9.075 -14.256 -2.483 1.00 52.94 101 LEU A C 1
ATOM 778 O O . LEU A 1 101 ? -8.760 -15.085 -3.367 1.00 52.94 101 LEU A O 1
#

Sequence (101 aa):
MVASNLNSVILSDHPLSLEWIKRGAALLETKGTTTTISLRNPSWRDELLSALVDADILLVSPWSLPDITLDHALLDRASRLKAIGVTYDNRFSSFVSVDAL